Protein AF-A0A5C4RDB9-F1 (afdb_monomer_lite)

Structure (mmCIF, N/CA/C/O backbone):
data_AF-A0A5C4RDB9-F1
#
_entry.id   AF-A0A5C4RDB9-F1
#
loop_
_atom_site.group_PDB
_atom_site.id
_atom_site.type_symbol
_atom_site.label_atom_id
_atom_site.label_alt_id
_atom_site.label_comp_id
_atom_site.label_asym_id
_atom_site.label_entity_id
_atom_site.label_seq_id
_atom_site.pdbx_PDB_ins_code
_atom_site.Cartn_x
_atom_site.Cartn_y
_atom_site.Cartn_z
_atom_site.occupancy
_atom_site.B_iso_or_equiv
_atom_site.auth_seq_id
_atom_site.auth_comp_id
_atom_site.auth_asym_id
_atom_site.auth_atom_id
_atom_site.pdbx_PDB_model_num
ATOM 1 N N . VAL A 1 1 ? 16.077 11.837 -38.691 1.00 57.75 1 VAL A N 1
ATOM 2 C CA . VAL A 1 1 ? 14.616 12.086 -38.814 1.00 57.75 1 VAL A CA 1
ATOM 3 C C . VAL A 1 1 ? 13.892 10.904 -39.463 1.00 57.75 1 VAL A C 1
ATOM 5 O O . VAL A 1 1 ? 12.970 10.393 -38.847 1.00 57.75 1 VAL A O 1
ATOM 8 N N . VAL A 1 2 ? 14.346 10.391 -40.618 1.00 58.97 2 VAL A N 1
ATOM 9 C CA . VAL A 1 2 ? 13.700 9.258 -41.327 1.00 58.97 2 VAL A CA 1
ATOM 10 C C . VAL A 1 2 ? 13.726 7.938 -40.534 1.00 58.97 2 VAL A C 1
ATOM 12 O O . VAL A 1 2 ? 12.679 7.332 -40.346 1.00 58.97 2 VAL A O 1
ATOM 15 N N . LEU A 1 3 ? 14.879 7.540 -39.976 1.00 62.81 3 LEU A N 1
ATOM 16 C CA . LEU A 1 3 ? 15.004 6.313 -39.166 1.00 62.81 3 LEU A CA 1
ATOM 17 C C . LEU A 1 3 ? 14.098 6.328 -37.918 1.00 62.81 3 LEU A C 1
ATOM 19 O O . LEU A 1 3 ? 13.438 5.344 -37.607 1.00 62.81 3 LEU A O 1
ATOM 23 N N . SER A 1 4 ? 14.015 7.479 -37.240 1.00 61.41 4 SER A N 1
ATOM 24 C CA . SER A 1 4 ? 13.153 7.659 -36.064 1.00 61.41 4 SER A CA 1
ATOM 25 C C . SER A 1 4 ? 11.670 7.559 -36.430 1.00 61.41 4 SER A C 1
ATOM 27 O O . SER A 1 4 ? 10.913 6.910 -35.717 1.00 61.41 4 SER A O 1
ATOM 29 N N . TYR A 1 5 ? 11.261 8.134 -37.564 1.00 62.78 5 TYR A N 1
ATOM 30 C CA . TYR A 1 5 ? 9.881 8.054 -38.037 1.00 62.78 5 TYR A CA 1
ATOM 31 C C . TYR A 1 5 ? 9.476 6.618 -38.412 1.00 62.78 5 TYR A C 1
ATOM 33 O O . TYR A 1 5 ? 8.377 6.198 -38.064 1.00 62.78 5 TYR A O 1
ATOM 41 N N . ILE A 1 6 ? 10.371 5.846 -39.041 1.00 65.31 6 ILE A N 1
ATOM 42 C CA . ILE A 1 6 ? 10.126 4.444 -39.427 1.00 65.31 6 ILE A CA 1
ATOM 43 C C . ILE A 1 6 ? 10.030 3.527 -38.198 1.00 65.31 6 ILE A C 1
ATOM 45 O O . ILE A 1 6 ? 9.114 2.717 -38.127 1.00 65.31 6 ILE A O 1
ATOM 49 N N . LEU A 1 7 ? 10.908 3.684 -37.200 1.00 64.69 7 LEU A N 1
ATOM 50 C CA . LEU A 1 7 ? 10.871 2.876 -35.970 1.00 64.69 7 LEU A CA 1
ATOM 51 C C . LEU A 1 7 ? 9.630 3.146 -35.103 1.00 64.69 7 LEU A C 1
ATOM 53 O O . LEU A 1 7 ? 9.181 2.261 -34.384 1.00 64.69 7 LEU A O 1
ATOM 57 N N . LEU A 1 8 ? 9.079 4.362 -35.168 1.00 56.53 8 LEU A N 1
ATOM 58 C CA . LEU A 1 8 ? 7.905 4.769 -34.390 1.00 56.53 8 LEU A CA 1
ATOM 59 C C . LEU A 1 8 ? 6.566 4.560 -35.127 1.00 56.53 8 LEU A C 1
ATOM 61 O O . LEU A 1 8 ? 5.543 4.482 -34.458 1.00 56.53 8 LEU A O 1
ATOM 65 N N . ASN A 1 9 ? 6.551 4.481 -36.469 1.00 58.81 9 ASN A N 1
ATOM 66 C CA . ASN A 1 9 ? 5.315 4.457 -37.283 1.00 58.81 9 ASN A CA 1
ATOM 67 C C . ASN A 1 9 ? 5.260 3.335 -38.348 1.00 58.81 9 ASN A C 1
ATOM 69 O O . ASN A 1 9 ? 4.323 3.285 -39.147 1.00 58.81 9 ASN A O 1
ATOM 73 N N . GLY A 1 10 ? 6.274 2.470 -38.437 1.00 55.88 10 GLY A N 1
ATOM 74 C CA . GLY A 1 10 ? 6.478 1.543 -39.555 1.00 55.88 10 GLY A CA 1
ATOM 75 C C . GLY A 1 10 ? 5.566 0.316 -39.538 1.00 55.88 10 GLY A C 1
ATOM 76 O O . GLY A 1 10 ? 5.986 -0.760 -39.136 1.00 55.88 10 GLY A O 1
ATOM 77 N N . HIS A 1 11 ? 4.339 0.448 -40.043 1.00 53.22 11 HIS A N 1
ATOM 78 C CA . HIS A 1 11 ? 3.396 -0.671 -40.176 1.00 53.22 11 HIS A CA 1
ATOM 79 C C . HIS A 1 11 ? 3.641 -1.596 -41.391 1.00 53.22 11 HIS A C 1
ATOM 81 O O . HIS A 1 11 ? 2.899 -2.560 -41.557 1.00 53.22 11 HIS A O 1
ATOM 87 N N . THR A 1 12 ? 4.646 -1.346 -42.248 1.00 55.81 12 THR A N 1
ATOM 88 C CA . THR A 1 12 ? 4.830 -2.117 -43.504 1.00 55.81 12 THR A CA 1
ATOM 89 C C . THR A 1 12 ? 6.277 -2.286 -44.001 1.00 55.81 12 THR A C 1
ATOM 91 O O . THR A 1 12 ? 6.464 -2.747 -45.125 1.00 55.81 12 THR A O 1
ATOM 94 N N . LEU A 1 13 ? 7.308 -1.904 -43.238 1.00 59.03 13 LEU A N 1
ATOM 95 C CA . LEU A 1 13 ? 8.707 -2.054 -43.673 1.00 59.03 13 LEU A CA 1
ATOM 96 C C . LEU A 1 13 ? 9.344 -3.266 -42.983 1.00 59.03 13 LEU A C 1
ATOM 98 O O . LEU A 1 13 ? 9.286 -3.359 -41.758 1.00 59.03 13 LEU A O 1
ATOM 102 N N . ASP A 1 14 ? 9.978 -4.161 -43.744 1.00 72.25 14 ASP A N 1
ATOM 103 C CA . ASP A 1 14 ? 10.856 -5.180 -43.164 1.00 72.25 14 ASP A CA 1
ATOM 104 C C . ASP A 1 14 ? 12.101 -4.482 -42.597 1.00 72.25 14 ASP A C 1
ATOM 106 O O . ASP A 1 14 ? 13.051 -4.138 -43.307 1.00 72.25 14 ASP A O 1
ATOM 110 N N . LEU A 1 15 ? 12.051 -4.211 -41.292 1.00 71.38 15 LEU A N 1
ATOM 111 C CA . LEU A 1 15 ? 13.114 -3.535 -40.563 1.00 71.38 15 LEU A CA 1
ATOM 112 C C . LEU A 1 15 ? 14.433 -4.311 -40.646 1.00 71.38 15 LEU A C 1
ATOM 114 O O . LEU A 1 15 ? 15.488 -3.684 -40.683 1.00 71.38 15 LEU A O 1
ATOM 118 N N . SER A 1 16 ? 14.385 -5.645 -40.717 1.00 75.69 16 SER A N 1
ATOM 119 C CA . SER A 1 16 ? 15.587 -6.471 -40.843 1.00 75.69 16 SER A CA 1
ATOM 120 C C . SER A 1 16 ? 16.255 -6.232 -42.192 1.00 75.69 16 SER A C 1
ATOM 122 O O . SER A 1 16 ? 17.449 -5.934 -42.234 1.00 75.69 16 SER A O 1
ATOM 124 N N . GLN A 1 17 ? 15.485 -6.251 -43.283 1.00 75.75 17 GLN A N 1
ATOM 125 C CA . GLN A 1 17 ? 16.010 -5.979 -44.623 1.00 75.75 17 GLN A CA 1
ATOM 126 C C . GLN A 1 17 ? 16.593 -4.562 -44.737 1.00 75.75 17 GLN A C 1
ATOM 128 O O . GLN A 1 17 ? 17.662 -4.371 -45.317 1.00 75.75 17 GLN A O 1
ATOM 133 N N . PHE A 1 18 ? 15.927 -3.571 -44.147 1.00 77.00 18 PHE A N 1
ATOM 134 C CA . PHE A 1 18 ? 16.400 -2.188 -44.141 1.00 77.00 18 PHE A CA 1
ATOM 135 C C . PHE A 1 18 ? 17.679 -1.997 -43.309 1.00 77.00 18 PHE A C 1
ATOM 137 O O . PHE A 1 18 ? 18.604 -1.310 -43.741 1.00 77.00 18 PHE A O 1
ATOM 144 N N . VAL A 1 19 ? 17.764 -2.632 -42.136 1.00 78.25 19 VAL A N 1
ATOM 145 C CA . VAL A 1 19 ? 18.972 -2.627 -41.295 1.00 78.25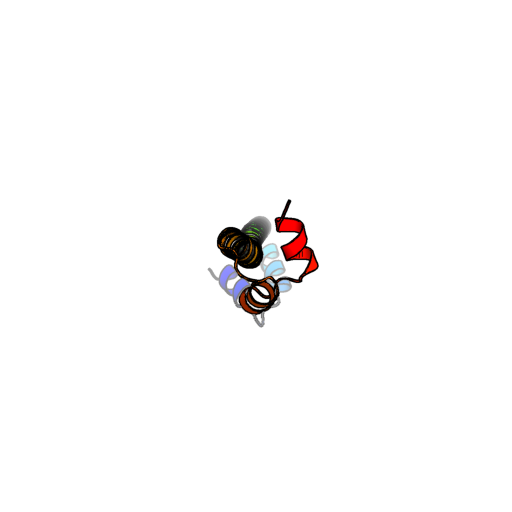 19 VAL A CA 1
ATOM 146 C C . VAL A 1 19 ? 20.141 -3.291 -42.021 1.00 78.25 19 VAL A C 1
ATOM 148 O O . VAL A 1 19 ? 21.230 -2.721 -42.047 1.00 78.25 19 VAL A O 1
ATOM 151 N N . HIS A 1 20 ? 19.915 -4.436 -42.673 1.00 79.31 20 HIS A N 1
ATOM 152 C CA . HIS A 1 20 ? 20.937 -5.102 -43.482 1.00 79.31 20 HIS A CA 1
ATOM 153 C C . HIS A 1 20 ? 21.457 -4.201 -44.607 1.00 79.31 20 HIS A C 1
ATOM 155 O O . HIS A 1 20 ? 22.668 -4.042 -44.744 1.00 79.31 20 HIS A O 1
ATOM 161 N N . GLN A 1 21 ? 20.563 -3.540 -45.349 1.00 80.00 21 GLN A N 1
ATOM 162 C CA . GLN A 1 21 ? 20.957 -2.596 -46.397 1.00 80.00 21 GLN A CA 1
ATOM 163 C C . GLN A 1 21 ? 21.774 -1.422 -45.849 1.00 80.00 21 GLN A C 1
ATOM 165 O O . GLN A 1 21 ? 22.750 -1.020 -46.472 1.00 80.00 21 GLN A O 1
ATOM 170 N N . LEU A 1 22 ? 21.417 -0.868 -44.688 1.00 79.06 22 LEU A N 1
ATOM 171 C CA . LEU A 1 22 ? 22.179 0.227 -44.083 1.00 79.06 22 LEU A CA 1
ATOM 172 C C . LEU A 1 22 ? 23.604 -0.195 -43.711 1.00 79.06 22 LEU A C 1
ATOM 174 O O . LEU A 1 22 ? 24.540 0.554 -43.988 1.00 79.06 22 LEU A O 1
ATOM 178 N N . ILE A 1 23 ? 23.769 -1.385 -43.130 1.00 81.62 23 ILE A N 1
ATOM 179 C CA . ILE A 1 23 ? 25.081 -1.926 -42.747 1.00 81.62 23 ILE A CA 1
ATOM 180 C C . ILE A 1 23 ? 25.942 -2.198 -43.992 1.00 81.62 23 ILE A C 1
ATOM 182 O O . ILE A 1 23 ? 27.124 -1.863 -44.004 1.00 81.62 23 ILE A O 1
ATOM 186 N N . GLU A 1 24 ? 25.356 -2.729 -45.071 1.00 85.00 24 GLU A N 1
ATOM 187 C CA . GLU A 1 24 ? 26.074 -2.989 -46.331 1.00 85.00 24 GLU A CA 1
ATOM 188 C C . GLU A 1 24 ? 26.597 -1.717 -47.013 1.00 85.00 24 GLU A C 1
ATOM 190 O O . GLU A 1 24 ? 27.624 -1.756 -47.689 1.00 85.00 24 GLU A O 1
ATOM 195 N N . GLN A 1 25 ? 25.904 -0.585 -46.858 1.00 84.94 25 GLN A N 1
ATOM 196 C CA . GLN A 1 25 ? 26.301 0.677 -47.491 1.00 84.94 25 GLN A CA 1
ATOM 197 C C . GLN A 1 25 ? 27.524 1.324 -46.826 1.00 84.94 25 GLN A C 1
ATOM 199 O O . GLN A 1 25 ? 28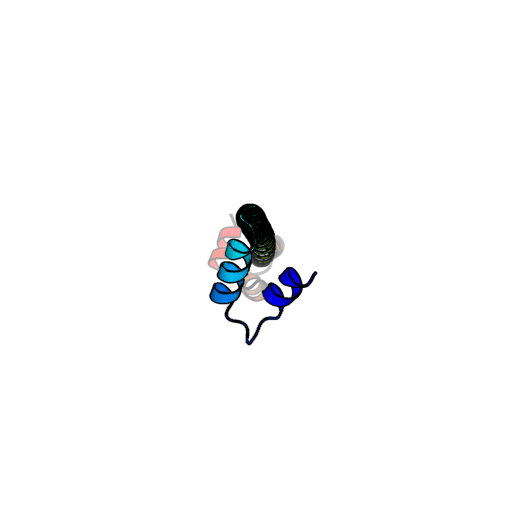.245 2.069 -47.489 1.00 84.94 25 GLN A O 1
ATOM 204 N N . SER A 1 26 ? 27.746 1.096 -45.528 1.00 87.12 26 SER A N 1
ATOM 205 C CA . SER A 1 26 ? 28.897 1.643 -44.801 1.00 87.12 26 SER A CA 1
ATOM 206 C C . SER A 1 26 ? 29.046 0.974 -43.422 1.00 87.12 26 SER A C 1
ATOM 208 O O . SER A 1 26 ? 28.074 0.935 -42.660 1.00 87.12 26 SER A O 1
ATOM 210 N N . PRO A 1 27 ? 30.257 0.508 -43.053 1.00 80.69 27 PRO A N 1
ATOM 211 C CA . PRO A 1 27 ? 30.536 -0.043 -41.722 1.00 80.69 27 PRO A CA 1
ATOM 212 C C . PRO A 1 27 ? 30.237 0.934 -40.572 1.00 80.69 27 PRO A C 1
ATOM 214 O O . PRO A 1 27 ? 29.902 0.523 -39.463 1.00 80.69 27 PRO A O 1
ATOM 217 N N . GLU A 1 28 ? 30.316 2.244 -40.815 1.00 85.19 28 GLU A N 1
ATOM 218 C CA . GLU A 1 28 ? 29.996 3.278 -39.828 1.00 85.19 28 GLU A CA 1
ATOM 219 C C . GLU A 1 28 ? 28.515 3.258 -39.402 1.00 85.19 28 GLU A C 1
ATOM 221 O O . GLU A 1 28 ? 28.190 3.649 -38.275 1.00 85.19 28 GLU A O 1
ATOM 226 N N . HIS A 1 29 ? 27.608 2.766 -40.257 1.00 82.56 29 HIS A N 1
ATOM 227 C CA . HIS A 1 29 ? 26.193 2.625 -39.912 1.00 82.56 29 HIS A CA 1
ATOM 228 C C . HIS A 1 29 ? 25.940 1.538 -38.866 1.00 82.56 29 HIS A C 1
ATOM 230 O O . HIS A 1 29 ? 25.009 1.681 -38.076 1.00 82.56 29 HIS A O 1
ATOM 236 N N . GLU A 1 30 ? 26.764 0.491 -38.816 1.00 82.81 30 GLU A N 1
ATOM 237 C CA . GLU A 1 30 ? 26.653 -0.559 -37.801 1.00 82.81 30 GLU A CA 1
ATOM 238 C C . GLU A 1 30 ? 26.875 0.025 -36.399 1.00 82.81 30 GLU A C 1
ATOM 240 O O . GLU A 1 30 ? 26.019 -0.096 -35.522 1.00 82.81 30 GLU A O 1
ATOM 245 N N . THR A 1 31 ? 27.965 0.778 -36.226 1.00 85.50 31 THR A N 1
ATOM 246 C CA . THR A 1 31 ? 28.285 1.495 -34.981 1.00 85.50 31 THR A CA 1
ATOM 247 C C . THR A 1 31 ? 27.174 2.469 -34.584 1.00 85.50 31 THR A C 1
ATOM 249 O O . THR A 1 31 ? 26.783 2.549 -33.415 1.00 85.50 31 THR A O 1
ATOM 252 N N . MET A 1 32 ? 26.622 3.203 -35.557 1.00 85.75 32 MET A N 1
ATOM 253 C CA . MET A 1 32 ? 25.504 4.117 -35.319 1.00 85.75 32 MET A CA 1
ATOM 254 C C . MET A 1 32 ? 24.249 3.369 -34.844 1.00 85.75 32 MET A C 1
ATOM 256 O O . MET A 1 32 ? 23.587 3.828 -33.914 1.00 85.75 32 MET A O 1
ATOM 260 N N . LEU A 1 33 ? 23.916 2.227 -35.450 1.00 84.00 33 LEU A N 1
ATOM 261 C CA . LEU A 1 33 ? 22.753 1.423 -35.073 1.00 84.00 33 LEU A CA 1
ATOM 262 C C . LEU A 1 33 ? 22.912 0.791 -33.688 1.00 84.00 33 LEU A C 1
ATOM 264 O O . LEU A 1 33 ? 21.956 0.840 -32.916 1.00 84.00 33 LEU A O 1
ATOM 268 N N . MET A 1 34 ? 24.100 0.283 -33.340 1.00 86.31 34 MET A N 1
ATOM 269 C CA . MET A 1 34 ? 24.387 -0.191 -31.978 1.00 86.31 34 MET A CA 1
ATOM 270 C C . MET A 1 34 ? 24.193 0.930 -30.954 1.00 86.31 34 MET A C 1
ATOM 272 O O . MET A 1 34 ? 23.474 0.753 -29.975 1.00 86.31 34 MET A O 1
ATOM 276 N N . THR A 1 35 ? 24.728 2.121 -31.235 1.00 90.25 35 THR A N 1
ATOM 277 C CA . THR A 1 35 ? 24.562 3.294 -30.360 1.00 90.25 35 THR A CA 1
ATOM 278 C C . THR A 1 35 ? 23.085 3.662 -30.181 1.00 90.25 35 THR A C 1
ATOM 280 O O . THR A 1 35 ? 22.643 3.997 -29.083 1.00 90.25 35 THR A O 1
ATOM 283 N N . ILE A 1 36 ? 22.289 3.609 -31.255 1.00 86.25 36 ILE A N 1
ATOM 284 C CA . ILE A 1 36 ? 20.847 3.878 -31.187 1.00 86.25 36 ILE A CA 1
ATOM 285 C C . ILE A 1 36 ? 20.131 2.797 -30.372 1.00 86.25 36 ILE A C 1
ATOM 287 O O . ILE A 1 36 ? 19.267 3.139 -29.565 1.00 86.25 36 ILE A O 1
ATOM 291 N N . ALA A 1 37 ? 20.480 1.523 -30.560 1.00 86.81 37 ALA A N 1
ATOM 292 C CA . ALA A 1 37 ? 19.907 0.416 -29.803 1.00 86.81 37 ALA A CA 1
ATOM 293 C C . ALA A 1 37 ? 20.180 0.570 -28.299 1.00 86.81 37 ALA A C 1
ATOM 295 O O . ALA A 1 37 ? 19.234 0.553 -27.513 1.00 86.81 37 ALA A O 1
ATOM 296 N N . GLU A 1 38 ? 21.428 0.846 -27.912 1.00 92.62 38 GLU A N 1
ATOM 297 C CA . GLU A 1 38 ? 21.817 1.108 -26.520 1.00 92.62 38 GLU A CA 1
ATOM 298 C C . GLU A 1 38 ? 21.053 2.299 -25.926 1.00 92.62 38 GLU A C 1
ATOM 300 O O . GLU A 1 38 ? 20.522 2.220 -24.818 1.00 92.62 38 GLU A O 1
ATOM 305 N N . GLN A 1 39 ? 20.927 3.404 -26.668 1.00 91.06 39 GLN A N 1
ATOM 306 C CA . GLN A 1 39 ? 20.169 4.571 -26.206 1.00 91.06 39 GLN A CA 1
ATOM 307 C C . GLN A 1 39 ? 18.676 4.276 -26.033 1.00 91.06 39 GLN A C 1
ATOM 309 O O . GLN A 1 39 ? 18.039 4.828 -25.132 1.00 91.06 39 GLN A O 1
ATOM 314 N N . LEU A 1 40 ? 18.087 3.465 -26.913 1.00 88.94 40 LEU A N 1
ATOM 315 C CA . LEU A 1 40 ? 16.684 3.069 -26.809 1.00 88.94 40 LEU A CA 1
ATOM 316 C C . LEU A 1 40 ? 16.462 2.130 -25.622 1.00 88.94 40 LEU A C 1
ATOM 318 O O . LEU A 1 40 ? 15.494 2.329 -24.889 1.00 88.94 40 LEU A O 1
ATOM 322 N N . GLU A 1 41 ? 17.363 1.175 -25.396 1.00 93.38 41 GLU A N 1
ATOM 323 C CA . GLU A 1 41 ? 17.332 0.278 -24.240 1.00 93.38 41 GLU A CA 1
ATOM 324 C 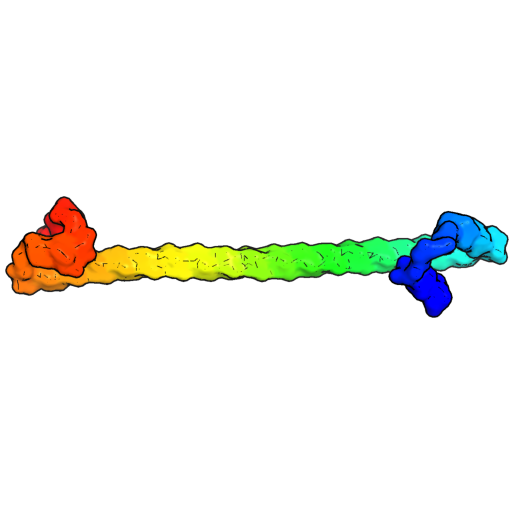C . GLU A 1 41 ? 17.453 1.063 -22.929 1.00 93.38 41 GLU A C 1
ATOM 326 O O . GLU A 1 41 ? 16.601 0.926 -22.051 1.00 93.38 41 GLU A O 1
ATOM 331 N N . GLN A 1 42 ? 18.431 1.970 -22.829 1.00 95.94 42 GLN A N 1
ATOM 332 C CA . GLN A 1 42 ? 18.604 2.834 -21.659 1.00 95.94 42 GLN A CA 1
ATOM 333 C C . GLN A 1 42 ? 17.363 3.686 -21.386 1.00 95.94 42 GLN A C 1
ATOM 335 O O . GLN A 1 42 ? 16.888 3.736 -20.252 1.00 95.94 42 GLN A O 1
ATOM 340 N N . LYS A 1 43 ? 16.783 4.315 -22.418 1.00 93.69 43 LYS A N 1
ATOM 341 C CA . LYS A 1 43 ? 15.541 5.093 -22.271 1.00 93.69 43 LYS A CA 1
ATOM 342 C C . LYS A 1 43 ? 14.358 4.222 -21.866 1.00 93.69 43 LYS A C 1
ATOM 344 O O . LYS A 1 43 ? 13.504 4.679 -21.109 1.00 93.69 43 LYS A O 1
ATOM 349 N N . GLY A 1 44 ? 14.271 3.001 -22.390 1.00 95.75 44 GLY A N 1
ATOM 350 C CA . GLY A 1 44 ? 13.246 2.031 -22.016 1.00 95.75 44 GLY A CA 1
ATOM 351 C C . GLY A 1 44 ? 13.350 1.653 -20.542 1.00 95.75 44 GLY A C 1
ATOM 352 O O . GLY A 1 44 ? 12.357 1.731 -19.821 1.00 95.75 44 GLY A O 1
ATOM 353 N N . LEU A 1 45 ? 14.562 1.335 -20.082 1.00 97.31 45 LEU A N 1
ATOM 354 C CA . LEU A 1 45 ? 14.851 1.008 -18.690 1.00 97.31 45 LEU A CA 1
ATOM 355 C C . LEU A 1 45 ? 14.548 2.183 -17.754 1.00 97.31 45 LEU A C 1
ATOM 357 O O . LEU A 1 45 ? 13.841 2.009 -16.766 1.00 97.31 45 LEU A O 1
ATOM 361 N N . GLU A 1 46 ? 15.023 3.386 -18.082 1.00 97.25 46 GLU A N 1
ATOM 362 C CA . GLU A 1 46 ? 14.774 4.596 -17.292 1.00 97.25 46 GLU A CA 1
ATOM 363 C C . GLU A 1 46 ? 13.270 4.872 -17.155 1.00 97.25 46 GLU A C 1
ATOM 365 O O . GLU A 1 46 ? 12.776 5.125 -16.054 1.00 97.25 46 GLU A O 1
ATOM 370 N N . ARG A 1 47 ? 12.519 4.766 -18.260 1.00 96.00 47 ARG A N 1
ATOM 371 C CA . ARG A 1 47 ? 11.058 4.919 -18.254 1.00 96.00 47 ARG A CA 1
ATOM 372 C C . ARG A 1 47 ? 10.384 3.856 -17.398 1.00 96.00 47 ARG A C 1
ATOM 374 O O . ARG A 1 47 ? 9.540 4.214 -16.584 1.00 96.00 47 ARG A O 1
ATOM 381 N N . GLY A 1 48 ? 10.766 2.590 -17.556 1.00 97.94 48 GLY A N 1
ATOM 382 C CA . GLY A 1 48 ? 10.198 1.481 -16.792 1.00 97.94 48 GLY A CA 1
ATOM 383 C C . GLY A 1 48 ? 10.436 1.629 -15.290 1.00 97.94 48 GLY A C 1
ATOM 384 O O . GLY A 1 48 ? 9.499 1.498 -14.508 1.00 97.94 48 GLY A O 1
ATOM 385 N N . ILE A 1 49 ? 11.659 1.988 -14.885 1.00 98.31 49 ILE A N 1
ATOM 386 C CA . ILE A 1 49 ? 11.998 2.251 -13.479 1.00 98.31 49 ILE A CA 1
ATOM 387 C C . ILE A 1 49 ? 11.178 3.425 -12.945 1.00 98.31 49 ILE A C 1
ATOM 389 O O . ILE A 1 49 ? 10.564 3.312 -11.886 1.00 98.31 49 ILE A O 1
ATOM 393 N N . LYS A 1 50 ? 11.134 4.544 -13.678 1.00 98.06 50 LYS A N 1
ATOM 394 C CA . LYS A 1 50 ? 10.383 5.730 -13.255 1.00 98.06 50 LYS A CA 1
ATOM 395 C C . LYS A 1 50 ? 8.896 5.419 -13.076 1.00 98.06 50 LYS A C 1
ATOM 397 O O . LYS A 1 50 ? 8.340 5.755 -12.036 1.00 98.06 50 LYS A O 1
ATOM 402 N N . GLN A 1 51 ? 8.282 4.758 -14.056 1.00 97.44 51 GLN A N 1
ATOM 403 C CA . GLN A 1 51 ? 6.870 4.374 -14.004 1.00 97.44 51 GLN A CA 1
ATOM 404 C C . GLN A 1 51 ? 6.591 3.401 -12.859 1.00 97.44 51 GLN A C 1
ATOM 406 O O . GLN A 1 51 ? 5.628 3.597 -12.128 1.00 97.44 51 GLN A O 1
ATOM 411 N N . GLY A 1 52 ? 7.448 2.395 -12.661 1.00 98.38 52 GLY A N 1
ATOM 412 C CA . GLY A 1 52 ? 7.291 1.433 -11.572 1.00 98.38 52 GLY A CA 1
ATOM 413 C C . GLY A 1 52 ? 7.384 2.081 -10.189 1.00 98.38 52 GLY A C 1
ATOM 414 O O . GLY A 1 52 ? 6.584 1.767 -9.312 1.00 98.38 52 GLY A O 1
ATOM 415 N N . ILE A 1 53 ? 8.317 3.019 -9.995 1.00 98.44 53 ILE A N 1
ATOM 416 C CA . ILE A 1 53 ? 8.443 3.772 -8.738 1.00 98.44 53 ILE A CA 1
ATOM 417 C C . ILE A 1 53 ? 7.222 4.668 -8.516 1.00 98.44 53 ILE A C 1
ATOM 419 O O . ILE A 1 53 ? 6.666 4.673 -7.422 1.00 98.44 53 ILE A O 1
ATOM 423 N N . GLU A 1 54 ? 6.802 5.416 -9.536 1.00 98.19 54 GLU A N 1
ATOM 424 C CA . GLU A 1 54 ? 5.654 6.323 -9.450 1.00 98.19 54 GLU A CA 1
ATOM 425 C C . GLU A 1 54 ? 4.367 5.562 -9.107 1.00 98.19 54 GLU A C 1
ATOM 427 O O . GLU A 1 54 ? 3.709 5.896 -8.124 1.00 98.19 54 GLU A O 1
ATOM 432 N N . GLN A 1 55 ? 4.082 4.473 -9.828 1.00 97.69 55 GLN A N 1
ATOM 433 C CA . GLN A 1 55 ? 2.930 3.607 -9.565 1.00 97.69 55 GLN A CA 1
ATOM 434 C C . GLN A 1 55 ? 3.001 2.960 -8.179 1.00 97.69 55 GLN A C 1
ATOM 436 O O . GLN A 1 55 ? 2.005 2.932 -7.463 1.00 97.69 55 GLN A O 1
ATOM 441 N N . GLY A 1 56 ? 4.175 2.465 -7.775 1.00 98.44 56 GLY A N 1
ATOM 442 C CA . GLY A 1 56 ? 4.355 1.851 -6.460 1.00 98.44 56 GLY A CA 1
ATOM 443 C C . GLY A 1 56 ? 4.123 2.831 -5.307 1.00 98.44 56 GLY A C 1
ATOM 444 O O . GLY A 1 56 ? 3.486 2.477 -4.317 1.00 98.44 56 GLY A O 1
ATOM 445 N N . ILE A 1 57 ? 4.602 4.073 -5.437 1.00 98.38 57 ILE A N 1
ATOM 446 C CA . ILE A 1 57 ? 4.380 5.129 -4.438 1.00 98.38 57 ILE A CA 1
ATOM 447 C C . ILE A 1 57 ? 2.908 5.544 -4.404 1.00 98.38 57 ILE A C 1
ATOM 449 O O . ILE A 1 57 ? 2.358 5.726 -3.319 1.00 98.38 57 ILE A O 1
ATOM 453 N N . GLU A 1 58 ? 2.277 5.717 -5.565 1.00 98.19 58 GLU A N 1
ATOM 454 C CA . GLU A 1 58 ? 0.875 6.125 -5.652 1.00 98.19 58 GLU A CA 1
ATOM 455 C C . GLU A 1 58 ? -0.048 5.088 -5.009 1.00 98.19 58 GLU A C 1
ATOM 457 O O . GLU A 1 58 ? -0.783 5.442 -4.084 1.00 98.19 58 GLU A O 1
ATOM 462 N N . LEU A 1 59 ? 0.080 3.817 -5.409 1.00 97.44 59 LEU A N 1
ATOM 463 C CA . LEU A 1 59 ? -0.696 2.704 -4.857 1.00 97.44 59 LEU A CA 1
ATOM 464 C C . LEU A 1 59 ? -0.462 2.552 -3.352 1.00 97.44 59 LEU A C 1
ATOM 466 O O . LEU A 1 59 ? -1.413 2.549 -2.576 1.00 97.44 59 LEU A O 1
ATOM 470 N N . GLY A 1 60 ? 0.802 2.513 -2.915 1.00 98.38 60 GLY A N 1
ATOM 471 C CA . GLY A 1 60 ? 1.120 2.347 -1.496 1.00 98.38 60 GLY A CA 1
ATOM 472 C C . GLY A 1 60 ? 0.607 3.498 -0.624 1.00 98.38 60 GLY A C 1
ATOM 473 O O . GLY A 1 60 ? 0.195 3.285 0.516 1.00 98.38 60 GLY A O 1
ATOM 474 N N . ARG A 1 61 ? 0.598 4.730 -1.148 1.00 98.31 61 ARG A N 1
ATOM 475 C CA . ARG A 1 61 ? 0.041 5.891 -0.444 1.00 98.31 61 ARG A CA 1
ATOM 476 C C . ARG A 1 61 ? -1.482 5.822 -0.372 1.00 98.31 61 ARG A C 1
ATOM 478 O O . ARG A 1 61 ? -2.036 6.152 0.672 1.00 98.31 61 ARG A O 1
ATOM 485 N N . GLU A 1 62 ? -2.148 5.471 -1.467 1.00 97.88 62 GLU A N 1
ATOM 486 C CA . GLU A 1 62 ? -3.608 5.376 -1.516 1.00 97.88 62 GLU A CA 1
ATOM 487 C C . GLU A 1 62 ? -4.120 4.291 -0.565 1.00 97.88 62 GLU A C 1
ATOM 489 O O . GLU A 1 62 ? -4.892 4.608 0.341 1.00 97.88 62 GLU A O 1
ATOM 494 N N . GLU A 1 63 ? -3.586 3.071 -0.671 1.00 97.38 63 GLU A N 1
ATOM 495 C CA . GLU A 1 63 ? -3.934 1.951 0.211 1.00 97.38 63 GLU A CA 1
ATOM 496 C C . GLU A 1 63 ? -3.631 2.275 1.680 1.00 97.38 63 GLU A C 1
ATOM 498 O O . GLU A 1 63 ? -4.464 2.062 2.560 1.00 97.38 63 GLU A O 1
ATOM 503 N N . GLY A 1 64 ? -2.459 2.856 1.963 1.00 98.38 64 GLY A N 1
ATOM 504 C CA . GLY A 1 64 ? -2.074 3.216 3.327 1.00 98.38 64 GLY A CA 1
ATOM 505 C C . GLY A 1 64 ? -2.981 4.280 3.956 1.00 98.38 64 GLY A C 1
ATOM 506 O O . GLY A 1 64 ? -3.296 4.200 5.144 1.00 98.38 64 GLY A O 1
ATOM 507 N N . ILE A 1 65 ? -3.425 5.272 3.176 1.00 98.31 65 ILE A N 1
ATOM 508 C CA . ILE A 1 65 ? -4.368 6.296 3.650 1.00 98.31 65 ILE A CA 1
ATOM 509 C C . ILE A 1 65 ? -5.753 5.694 3.865 1.00 98.31 65 ILE A C 1
ATOM 511 O O . ILE A 1 65 ? -6.403 6.029 4.856 1.00 98.31 65 ILE A O 1
ATOM 515 N N . GLU A 1 66 ? -6.220 4.843 2.954 1.00 98.00 66 GLU A N 1
ATOM 516 C CA . GLU A 1 66 ? -7.535 4.219 3.062 1.00 98.00 66 GLU A CA 1
ATOM 517 C C . GLU A 1 66 ? -7.627 3.329 4.303 1.00 98.00 66 GLU A C 1
ATOM 519 O O . GLU A 1 66 ? -8.497 3.570 5.144 1.00 98.00 66 GLU A O 1
ATOM 524 N N . LEU A 1 67 ? -6.670 2.411 4.476 1.00 97.50 67 LEU A N 1
ATOM 525 C CA . LEU A 1 67 ? -6.587 1.530 5.642 1.00 97.50 67 LEU A CA 1
ATOM 526 C C . LEU A 1 67 ? -6.463 2.332 6.939 1.00 97.50 67 LEU A C 1
ATOM 528 O O . LEU A 1 67 ? -7.241 2.141 7.870 1.00 97.50 67 LEU A O 1
ATOM 532 N N . GLY A 1 68 ? -5.541 3.300 6.988 1.00 98.31 68 GLY A N 1
ATOM 533 C CA . GLY A 1 68 ? -5.349 4.123 8.182 1.00 98.31 68 GLY A CA 1
ATOM 534 C C . GLY A 1 68 ? -6.584 4.956 8.545 1.00 98.31 68 GLY A C 1
ATOM 535 O O . GLY A 1 68 ? -6.870 5.175 9.724 1.00 98.31 68 GLY A O 1
ATOM 536 N N . ARG A 1 69 ? -7.348 5.416 7.547 1.00 98.31 69 ARG A N 1
ATOM 537 C CA . ARG A 1 69 ? -8.605 6.141 7.766 1.00 98.31 69 ARG A CA 1
ATOM 538 C C . ARG A 1 69 ? -9.699 5.211 8.281 1.00 98.31 69 ARG A C 1
ATOM 540 O O . ARG A 1 69 ? -10.420 5.610 9.191 1.00 98.31 69 ARG A O 1
ATOM 547 N N . GLU A 1 70 ? -9.847 4.025 7.701 1.00 98.06 70 GLU A N 1
ATOM 548 C CA . GLU A 1 70 ? -10.850 3.044 8.121 1.00 98.06 70 GLU A CA 1
ATOM 549 C C . GLU A 1 70 ? -10.600 2.581 9.561 1.00 98.06 70 GLU A C 1
ATOM 551 O O . GLU A 1 70 ? -11.468 2.771 10.416 1.00 98.06 70 GLU A O 1
ATOM 556 N N . GLU A 1 71 ? -9.381 2.124 9.862 1.00 97.81 71 GLU A N 1
ATOM 557 C CA . GLU A 1 71 ? -8.978 1.717 11.214 1.00 97.81 71 GLU A CA 1
ATOM 558 C C . GLU A 1 71 ? -9.124 2.868 12.218 1.00 97.81 71 GLU A C 1
ATOM 560 O O . GLU A 1 71 ? -9.622 2.691 13.333 1.00 97.81 71 GLU A O 1
ATOM 565 N N . GLY A 1 72 ? -8.726 4.083 11.825 1.00 98.31 72 GLY A N 1
ATOM 566 C CA . GLY A 1 72 ? -8.843 5.270 12.668 1.00 98.31 72 GLY A CA 1
ATOM 567 C C . GLY A 1 72 ? -10.294 5.628 13.004 1.00 98.31 72 GLY A C 1
ATOM 568 O O . GLY A 1 72 ? -10.591 5.987 14.148 1.00 98.31 72 GLY A O 1
ATOM 569 N N . ILE A 1 73 ? -11.206 5.516 12.034 1.00 98.19 73 ILE A N 1
ATOM 570 C 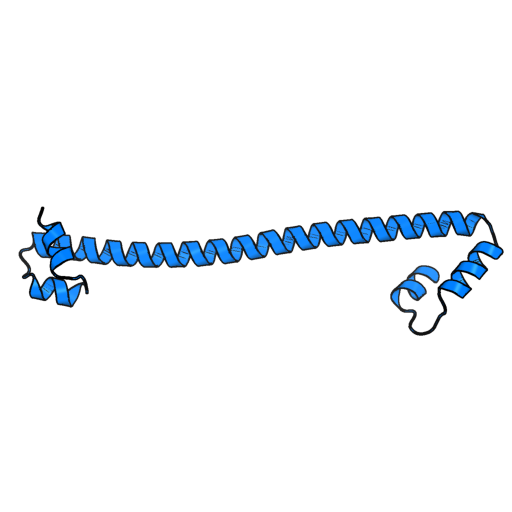CA . ILE A 1 73 ? -12.640 5.757 12.241 1.00 98.19 73 ILE A CA 1
ATOM 571 C C . ILE A 1 73 ? -13.236 4.678 13.144 1.00 98.19 73 ILE A C 1
ATOM 573 O O . ILE A 1 73 ? -13.946 5.025 14.088 1.00 98.19 73 ILE A O 1
ATOM 577 N N . GLU A 1 74 ? -12.949 3.401 12.894 1.00 97.75 74 GLU A N 1
ATOM 578 C CA . GLU A 1 74 ? -13.481 2.294 13.693 1.00 97.75 74 GLU A CA 1
ATOM 579 C C . GLU A 1 74 ? -13.022 2.395 15.153 1.00 97.75 74 GLU A C 1
ATOM 581 O O . GLU A 1 74 ? -13.850 2.419 16.070 1.00 97.75 74 GLU A O 1
ATOM 586 N N . LEU A 1 75 ? -11.717 2.586 15.373 1.00 97.62 75 LEU A N 1
ATOM 587 C CA . LEU A 1 75 ? -11.153 2.754 16.710 1.00 97.62 75 LEU A CA 1
ATOM 588 C C . LEU A 1 75 ? -11.717 3.996 17.410 1.00 97.62 75 LEU A C 1
ATOM 590 O O . LEU A 1 75 ? -11.992 3.966 18.611 1.00 97.62 75 LEU A O 1
ATOM 594 N N . GLY A 1 76 ? -11.897 5.096 16.675 1.00 97.94 76 GLY A N 1
ATOM 595 C CA . GLY A 1 76 ? -12.503 6.320 17.194 1.00 97.94 76 GLY A CA 1
ATOM 596 C C . GLY A 1 76 ? -13.958 6.119 17.619 1.00 97.94 76 GLY A C 1
ATOM 597 O O . GLY A 1 76 ? -14.351 6.550 18.703 1.00 97.94 76 GLY A O 1
ATOM 598 N N . GLN A 1 77 ? -14.753 5.418 16.808 1.00 97.12 77 GLN A N 1
ATOM 599 C CA . GLN A 1 77 ? -16.139 5.084 17.135 1.00 97.12 77 GLN A CA 1
ATOM 600 C C . GLN A 1 77 ? -16.226 4.160 18.350 1.00 97.12 77 GLN A C 1
ATOM 602 O O . GLN A 1 77 ? -17.058 4.386 19.230 1.00 97.12 77 GLN A O 1
ATOM 607 N N . GLU A 1 78 ? -15.375 3.136 18.435 1.00 96.06 78 GLU A N 1
ATOM 608 C CA . GLU A 1 78 ? -15.356 2.223 19.576 1.00 96.06 78 GLU A CA 1
ATOM 609 C C . GLU A 1 78 ? -14.961 2.943 20.871 1.00 96.06 78 GLU A C 1
ATOM 611 O O . GLU A 1 78 ? -15.665 2.820 21.879 1.00 96.06 78 GLU A O 1
ATOM 616 N N . LYS A 1 79 ? -13.900 3.760 20.835 1.00 96.62 79 LYS A N 1
ATOM 617 C CA . LYS A 1 79 ? -13.495 4.597 21.973 1.00 96.62 79 LYS A CA 1
ATOM 618 C C . LYS A 1 79 ? -14.612 5.543 22.396 1.00 96.62 79 LYS A C 1
ATOM 620 O O . LYS A 1 79 ? -14.955 5.573 23.574 1.00 96.62 79 LYS A O 1
ATOM 625 N N . GLY A 1 80 ? -15.250 6.228 21.447 1.00 97.00 80 GLY A N 1
ATOM 626 C CA . GLY A 1 80 ? -16.366 7.131 21.728 1.00 97.00 80 GLY A CA 1
ATOM 627 C C . GLY A 1 80 ? -17.554 6.432 22.397 1.00 97.00 80 GLY A C 1
ATOM 628 O O . GLY A 1 80 ? -18.136 6.968 23.344 1.00 97.00 80 GLY A O 1
ATOM 629 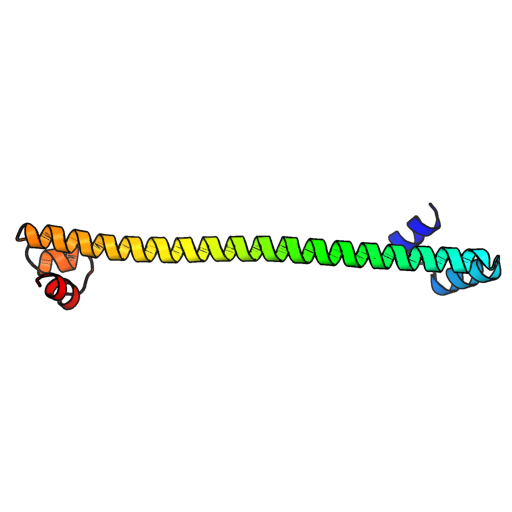N N . LYS A 1 81 ? -17.895 5.204 21.975 1.00 96.50 81 LYS A N 1
ATOM 630 C CA . LYS A 1 81 ? -18.932 4.388 22.637 1.00 96.50 81 LYS A CA 1
ATOM 631 C C . LYS A 1 81 ? -18.559 4.081 24.088 1.00 96.50 81 LYS A C 1
ATOM 633 O O . LYS A 1 81 ? -19.405 4.216 24.972 1.00 96.50 81 LYS A O 1
ATOM 638 N N . VAL A 1 82 ? -17.308 3.691 24.338 1.00 96.06 82 VAL A N 1
ATOM 639 C CA . VAL A 1 82 ? -16.805 3.368 25.684 1.00 96.06 82 VAL A CA 1
ATOM 640 C C . VAL A 1 82 ? -16.781 4.606 26.583 1.00 96.06 82 VAL A C 1
ATOM 642 O O . VAL A 1 82 ? -17.298 4.554 27.698 1.00 96.06 82 VAL A O 1
ATOM 645 N N . GLU A 1 83 ? -16.258 5.731 26.100 1.00 96.12 83 GLU A N 1
ATOM 646 C CA . GLU A 1 83 ? -16.222 7.003 26.836 1.00 96.12 83 GLU A CA 1
ATOM 647 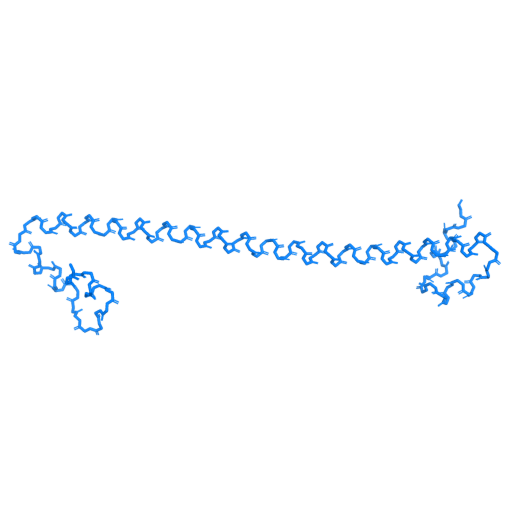C C . GLU A 1 83 ? -17.632 7.485 27.195 1.00 96.12 83 GLU A C 1
ATOM 649 O O . GLU A 1 83 ? -17.891 7.895 28.332 1.00 96.12 83 GLU A O 1
ATOM 654 N N . THR A 1 84 ? -18.571 7.363 26.251 1.00 96.38 84 THR A N 1
ATOM 655 C CA . THR A 1 84 ? -19.986 7.677 26.476 1.00 96.38 84 THR A CA 1
ATOM 656 C C . THR A 1 84 ? -20.579 6.771 27.555 1.00 96.38 84 THR A C 1
ATOM 658 O O . THR A 1 84 ? -21.207 7.264 28.492 1.00 96.38 84 THR A O 1
ATOM 661 N N . ALA A 1 85 ? -20.347 5.456 27.485 1.00 96.19 85 ALA A N 1
ATOM 662 C CA . ALA A 1 85 ? -20.831 4.514 28.493 1.00 96.19 85 ALA A CA 1
ATOM 663 C C . ALA A 1 85 ? -20.268 4.814 29.890 1.00 96.19 85 ALA A C 1
ATOM 665 O O . ALA A 1 85 ? -21.023 4.830 30.862 1.00 96.19 85 ALA A O 1
ATOM 666 N N . GLN A 1 86 ? -18.972 5.120 29.996 1.00 95.06 86 GLN A N 1
ATOM 667 C CA . GLN A 1 86 ? -18.341 5.519 31.257 1.00 95.06 86 GLN A CA 1
ATOM 668 C C . GLN A 1 86 ? -18.956 6.802 31.823 1.00 95.06 86 GLN A C 1
ATOM 670 O O . GLN A 1 86 ? -19.235 6.879 33.020 1.00 95.06 86 GLN A O 1
ATOM 675 N N . ALA A 1 87 ? -19.189 7.813 30.982 1.00 95.75 87 ALA A N 1
ATOM 676 C CA . ALA A 1 87 ? -19.823 9.054 31.411 1.00 95.75 87 ALA A CA 1
ATOM 677 C C . ALA A 1 87 ? -21.238 8.800 31.952 1.00 95.75 87 ALA A C 1
ATOM 679 O O . ALA A 1 87 ? -21.565 9.259 33.045 1.00 95.75 87 ALA A O 1
ATOM 680 N N . LEU A 1 88 ? -22.046 8.012 31.240 1.00 95.44 88 LEU A N 1
ATOM 681 C CA . LEU A 1 88 ? -23.402 7.662 31.664 1.00 95.44 88 LEU A CA 1
ATOM 682 C C . LEU A 1 88 ? -23.411 6.857 32.975 1.00 95.44 88 LEU A C 1
ATOM 684 O O . LEU A 1 88 ? -24.218 7.149 33.860 1.00 95.44 88 LEU A O 1
ATOM 688 N N . LEU A 1 89 ? -22.483 5.906 33.145 1.00 94.12 89 LEU A N 1
ATOM 689 C CA . LEU A 1 89 ? -22.313 5.155 34.395 1.00 94.12 89 LEU A CA 1
ATOM 690 C C . LEU A 1 89 ? -22.004 6.082 35.576 1.00 94.12 89 LEU A C 1
ATOM 692 O O . LEU A 1 89 ? -22.631 5.959 36.627 1.00 94.12 89 LEU A O 1
ATOM 696 N N . ARG A 1 90 ? -21.085 7.044 35.401 1.00 93.56 90 ARG A N 1
ATOM 697 C CA . ARG A 1 90 ? -20.748 8.035 36.442 1.00 93.56 90 ARG A CA 1
ATOM 698 C C . ARG A 1 90 ? -21.944 8.896 36.851 1.00 93.56 90 ARG A C 1
ATOM 700 O O . ARG A 1 90 ? -22.001 9.347 37.990 1.00 93.56 90 ARG A O 1
ATOM 707 N N . HIS A 1 91 ? -22.897 9.106 35.947 1.00 94.94 91 HIS A N 1
ATOM 708 C CA . HIS A 1 91 ? -24.133 9.842 36.215 1.00 94.94 91 HIS A CA 1
ATOM 709 C C . HIS A 1 91 ? -25.280 8.964 36.740 1.00 94.94 91 HIS A C 1
ATOM 711 O O . HIS A 1 91 ? -26.393 9.458 36.907 1.00 94.94 91 HIS A O 1
ATOM 717 N N . GLY A 1 92 ? -25.030 7.683 37.029 1.00 93.31 92 GLY A N 1
ATOM 718 C CA . GLY A 1 92 ? -26.029 6.777 37.601 1.00 93.31 92 GLY A CA 1
ATOM 719 C C . GLY A 1 92 ? -27.113 6.335 36.615 1.00 93.31 92 GLY A C 1
ATOM 720 O O . GLY A 1 92 ? -28.175 5.881 37.038 1.00 93.31 92 GLY A O 1
ATOM 721 N N . VAL A 1 93 ? -26.869 6.464 35.307 1.00 95.88 93 VAL A N 1
ATOM 722 C CA . VAL A 1 93 ? -27.790 5.975 34.274 1.00 95.88 93 VAL A CA 1
ATOM 723 C C . VAL A 1 93 ? -27.849 4.446 34.329 1.00 95.88 93 VAL A C 1
ATOM 725 O O . VAL A 1 93 ? -26.835 3.775 34.534 1.00 95.88 93 VAL A O 1
ATOM 728 N N . SER A 1 94 ? -29.047 3.878 34.166 1.00 95.25 94 SER A N 1
ATOM 729 C CA . SER A 1 94 ? -29.238 2.431 34.268 1.00 95.25 94 SER A CA 1
ATOM 730 C C . SER A 1 94 ? -28.532 1.677 33.140 1.00 95.25 94 SER A C 1
ATOM 732 O O . SER A 1 94 ? -28.430 2.142 32.005 1.00 95.25 94 SER A O 1
ATOM 734 N N . LEU A 1 95 ? -28.080 0.464 33.455 1.00 92.50 95 LEU A N 1
ATOM 735 C CA . LEU A 1 95 ? -27.322 -0.383 32.536 1.00 92.50 95 LEU A CA 1
ATOM 736 C C . LEU A 1 95 ? -28.079 -0.662 31.229 1.00 92.50 95 LEU A C 1
ATOM 738 O O . LEU A 1 95 ? -27.481 -0.601 30.160 1.00 92.50 95 LEU A O 1
ATOM 742 N N . ASP A 1 96 ? -29.390 -0.911 31.304 1.00 95.00 96 ASP A N 1
ATOM 743 C CA . ASP A 1 96 ? -30.231 -1.159 30.125 1.00 95.00 96 ASP A CA 1
ATOM 744 C C . ASP A 1 96 ? -30.290 0.056 29.184 1.00 95.00 96 ASP A C 1
ATOM 746 O O . ASP A 1 96 ? -30.209 -0.095 27.962 1.00 95.00 96 ASP A O 1
ATOM 750 N N . ILE A 1 97 ? -30.352 1.277 29.731 1.00 95.50 97 ILE A N 1
ATOM 751 C CA . ILE A 1 97 ? -30.333 2.507 28.925 1.00 95.50 97 ILE A CA 1
ATOM 752 C C . ILE A 1 97 ? -28.966 2.677 28.253 1.00 95.50 97 ILE A C 1
ATOM 754 O O . ILE A 1 97 ? -28.908 3.037 27.077 1.00 95.50 97 ILE A O 1
ATOM 758 N N . ILE A 1 98 ? -27.868 2.374 28.951 1.00 95.44 98 ILE A N 1
ATOM 759 C CA . ILE A 1 98 ? -26.508 2.508 28.406 1.00 95.44 98 ILE A CA 1
ATOM 760 C C . ILE A 1 98 ? -26.260 1.504 27.276 1.00 95.44 98 ILE A C 1
ATOM 762 O O . ILE A 1 98 ? -25.755 1.902 26.226 1.00 95.44 98 ILE A O 1
ATOM 766 N N . VAL A 1 99 ? -26.658 0.237 27.452 1.00 95.88 99 VAL A N 1
ATOM 767 C CA . VAL A 1 99 ? -26.586 -0.803 26.405 1.00 95.88 99 VAL A CA 1
ATOM 768 C C . VAL A 1 99 ? -27.308 -0.327 25.146 1.00 95.88 99 VAL A C 1
ATOM 770 O O . VAL A 1 99 ? -26.726 -0.306 24.063 1.00 95.88 99 VAL A O 1
ATOM 773 N N . THR A 1 100 ? -28.550 0.137 25.296 1.00 96.06 100 THR A N 1
ATOM 774 C CA . THR A 1 100 ? -29.383 0.549 24.158 1.00 96.06 100 THR A CA 1
ATOM 775 C C . THR A 1 100 ? -28.859 1.823 23.484 1.00 96.06 100 THR A C 1
ATOM 777 O O . THR A 1 100 ? -28.937 1.949 22.266 1.00 96.06 100 THR A O 1
ATOM 780 N N . SER A 1 101 ? -28.288 2.756 24.253 1.00 93.94 101 SER A N 1
ATOM 781 C CA . SER A 1 101 ? -27.798 4.046 23.738 1.00 93.94 101 SER A CA 1
ATOM 782 C C . SER A 1 101 ? -26.430 3.955 23.060 1.00 93.94 101 SER A C 1
ATOM 784 O O . SER A 1 101 ? -26.160 4.696 22.121 1.00 93.94 101 SER A O 1
ATOM 786 N N . THR A 1 102 ? -25.547 3.077 23.544 1.00 94.31 102 THR A N 1
ATOM 787 C CA . THR A 1 102 ? -24.155 2.970 23.059 1.00 94.31 102 THR A CA 1
ATOM 788 C C . THR A 1 102 ? -23.936 1.796 22.105 1.00 94.31 102 THR A C 1
ATOM 790 O O . THR A 1 102 ? -22.941 1.769 21.380 1.00 94.31 102 THR A O 1
ATOM 793 N N . GLY A 1 103 ? -24.849 0.818 22.099 1.00 94.75 103 GLY A N 1
ATOM 794 C CA . GLY A 1 103 ? -24.717 -0.421 21.333 1.00 94.75 103 GLY A CA 1
ATOM 795 C C . GLY A 1 103 ? -23.627 -1.364 21.857 1.00 94.75 103 GLY A C 1
ATOM 796 O O . GLY A 1 103 ? -23.252 -2.302 21.158 1.00 94.75 103 GLY A O 1
ATOM 797 N N . LEU A 1 104 ? -23.084 -1.116 23.053 1.00 95.38 104 LEU A N 1
ATOM 798 C CA . LEU A 1 104 ? -22.129 -2.006 23.715 1.00 95.38 104 LEU A CA 1
ATOM 799 C C . LEU A 1 104 ? -22.857 -3.157 24.420 1.00 95.38 104 LEU A C 1
ATOM 801 O O . LEU A 1 104 ? -23.975 -2.994 24.909 1.00 95.38 104 LEU A O 1
ATOM 805 N N . SER A 1 105 ? -22.204 -4.318 24.517 1.00 95.56 105 SER A N 1
ATOM 806 C CA . SER A 1 105 ? -22.738 -5.449 25.279 1.00 95.56 105 SER A CA 1
ATOM 807 C C . SER A 1 105 ? -22.750 -5.159 26.782 1.00 95.56 105 SER A C 1
ATOM 809 O O . SER A 1 105 ? -21.940 -4.379 27.293 1.00 95.56 105 SER A O 1
ATOM 811 N N . ARG A 1 106 ? -23.654 -5.832 27.506 1.00 93.81 106 ARG A N 1
ATOM 812 C CA . ARG A 1 106 ? -23.745 -5.734 28.969 1.00 93.81 106 ARG A CA 1
ATOM 813 C C . ARG A 1 106 ? -22.403 -6.057 29.632 1.00 93.81 106 ARG A C 1
ATOM 815 O O . ARG A 1 106 ? -21.933 -5.244 30.418 1.00 93.81 106 ARG A O 1
ATOM 822 N N . ASP A 1 107 ? -21.761 -7.155 29.237 1.00 93.56 107 ASP A N 1
ATOM 823 C CA . ASP A 1 107 ? -20.462 -7.584 29.776 1.00 93.56 107 ASP A CA 1
ATOM 824 C C . ASP A 1 107 ? -19.382 -6.510 29.600 1.00 93.56 107 ASP A C 1
ATOM 826 O O . ASP A 1 107 ? -18.616 -6.221 30.518 1.00 93.56 107 ASP A O 1
ATOM 830 N N . LYS A 1 108 ? -19.352 -5.860 28.427 1.00 92.75 108 LYS A N 1
ATOM 831 C CA . LYS A 1 108 ? -18.379 -4.806 28.134 1.00 92.75 108 LYS A CA 1
ATOM 832 C C . LYS A 1 108 ? -18.614 -3.572 28.995 1.00 92.75 108 LYS A C 1
ATOM 834 O O . LYS A 1 108 ? -17.645 -2.969 29.427 1.00 92.75 108 LYS A O 1
ATOM 839 N N . ILE A 1 109 ? -19.867 -3.213 29.275 1.00 93.50 109 ILE A N 1
ATOM 840 C CA . ILE A 1 109 ? -20.197 -2.088 30.164 1.00 93.50 109 ILE A CA 1
ATOM 841 C C . ILE A 1 109 ? -19.944 -2.446 31.636 1.00 93.50 109 ILE A C 1
ATOM 843 O O . ILE A 1 109 ? -19.496 -1.598 32.402 1.00 93.50 109 ILE A O 1
ATOM 847 N N . GLU A 1 110 ? -20.203 -3.685 32.052 1.00 91.00 110 GLU A N 1
ATOM 848 C CA . GLU A 1 110 ? -19.912 -4.149 33.413 1.00 91.00 110 GLU A CA 1
ATOM 849 C C . GLU A 1 110 ? -18.412 -4.169 33.706 1.00 91.00 110 GLU A C 1
ATOM 851 O O . GLU A 1 110 ? -18.010 -3.739 34.785 1.00 91.00 110 GLU A O 1
ATOM 856 N N . ALA A 1 111 ? -17.584 -4.529 32.722 1.00 91.31 111 ALA A N 1
ATOM 857 C CA . ALA A 1 111 ? -16.131 -4.430 32.826 1.00 91.31 111 ALA A CA 1
ATOM 858 C C . ALA A 1 111 ? -15.626 -2.988 33.049 1.00 91.31 111 ALA A C 1
ATOM 860 O O . ALA A 1 111 ? -14.543 -2.807 33.596 1.00 91.31 111 ALA A O 1
ATOM 861 N N . LEU A 1 112 ? -16.405 -1.961 32.673 1.00 88.94 112 LEU A N 1
ATOM 862 C CA . LEU A 1 112 ? -16.067 -0.542 32.889 1.00 88.94 112 LEU A CA 1
ATOM 863 C C . LEU A 1 112 ? -16.401 -0.037 34.303 1.00 88.94 112 LEU A C 1
ATOM 865 O O . LEU A 1 112 ? -16.126 1.124 34.602 1.00 88.94 112 LEU A O 1
ATOM 869 N N . LYS A 1 113 ? -17.045 -0.850 35.153 1.00 79.88 113 LYS A N 1
ATOM 870 C CA . LYS A 1 113 ? -17.399 -0.478 36.536 1.00 79.88 113 LYS A CA 1
ATOM 871 C C . LYS A 1 113 ? -16.255 -0.683 37.539 1.00 79.88 113 LYS A C 1
ATOM 873 O O . LYS A 1 113 ? -16.432 -0.331 38.706 1.00 79.88 113 LYS A O 1
ATOM 878 N N . HIS A 1 114 ? -15.148 -1.280 37.103 1.00 60.28 114 HIS A N 1
ATOM 879 C CA . HIS A 1 114 ? -13.929 -1.482 37.889 1.00 60.28 114 HIS A CA 1
ATOM 880 C C . HIS A 1 114 ? -12.993 -0.279 37.771 1.00 60.28 114 HIS A C 1
ATOM 882 O O . HIS A 1 114 ? -12.391 0.070 38.810 1.00 60.28 114 HIS A O 1
#

pLDDT: mean 88.36, std 12.63, range [53.22, 98.44]

Secondary structure (DSSP, 8-state):
-HHHHHHHH-SS--HHHHHHHHHHH-HHHHHHHHHHHHHHHHHHHHHHHHHHHHHHHHHHHHHHHHHHHHHHHHHHHHHHHHHHHHHHHHTT--HHHHHHHH---HHHHHGGG-

Sequence (114 aa):
VVLSYILLNGHTLDLSQFVHQLIEQSPEHETMLMTIAEQLEQKGLERGIKQGIEQGIELGREEGIELGREEGIELGQEKGKVETAQALLRHGVSLDIIVTSTGLSRDKIEALKH

Organism: NCBI:txid1173677

Radius of gyration: 34.48 Å; chains: 1; bounding box: 61×20×85 Å

Foldseek 3Di:
DVVVCCVVPPPDDPVVVVLVVQCVVDVVSVVVVVVVVVVVVVVVVVVVVVVVVVVVVVVCVVVVVVVCVVVVVVVVLVVVLQVQLLVCVVVVHDLVCSCVVSVDDSVSSVVSVD

InterPro domains:
  IPR051699 Rpn/YhgA-like nuclease [PTHR34611] (3-114)